Protein AF-0000000066209518 (afdb_homodimer)

pLDDT: mean 87.1, std 16.75, range [39.56, 98.94]

Sequence (140 aa):
MTSETEKRIIALEETIAHQAKTIEELSDQLAEQWKVVEQTRAKLDRLTERFLSLEEQSLDAPAITRPPHYMTSETEKRIIALEETIAHQAKTIEELSDQLAEQWKVVEQTRAKLDRLTERFLSLEEQSLDAPAITRPPHY

Radius of gyration: 31.32 Å; Cα contacts (8 Å, |Δi|>4): 62; chains: 2; bounding box: 23×102×56 Å

Secondary structure (DSSP, 8-state):
--HHHHHHHHHHHHHHHHHHHHHHHHHHHHHHHHHHHHHHHHHHHHHHHHHHHHHHHHHHS---------/--HHHHHHHHHHHHHHHHHHHHHHHHHHHHHHHHHHHHHHHHHHHHHHHHHHHHHHHHHHS---------

Foldseek 3Di:
DDPVVVVVVVVVVVVVVVVVVVVVVVVVVVVVVVVVVVVVVVVVVVVVVVVVVVVVVVVPPPPPPDDPPD/DDPVVVVVVVVVVVVVVVVVVVVVVVVVVVVVVVVVVVVVVVVVVVVVVVVVVVVVVVVPPPPPPDDPPD

Structure (mmCIF, N/CA/C/O backbone):
data_AF-0000000066209518-model_v1
#
loop_
_entity.id
_entity.type
_entity.pdbx_description
1 polymer 'Protein SlyX homolog'
#
loop_
_atom_site.group_PDB
_atom_site.id
_atom_site.type_symbol
_atom_site.label_atom_id
_atom_site.label_alt_id
_atom_site.label_comp_id
_atom_site.label_asym_id
_atom_site.label_entity_id
_atom_site.label_seq_id
_atom_site.pdbx_PDB_ins_code
_atom_site.Cartn_x
_atom_site.Cartn_y
_atom_site.Cartn_z
_atom_site.occupancy
_atom_site.B_iso_or_equiv
_atom_site.auth_seq_id
_atom_site.auth_comp_id
_atom_site.auth_asym_id
_atom_site.auth_atom_id
_atom_site.pdbx_PDB_model_num
ATOM 1 N N . MET A 1 1 ? 7.242 -41.344 -18.906 1 65.5 1 MET A N 1
ATOM 2 C CA . MET A 1 1 ? 6.566 -40.062 -19.094 1 65.5 1 MET A CA 1
ATOM 3 C C . MET A 1 1 ? 6.773 -39.5 -20.5 1 65.5 1 MET A C 1
ATOM 5 O O . MET A 1 1 ? 7.891 -39.531 -21.031 1 65.5 1 MET A O 1
ATOM 9 N N . THR A 1 2 ? 5.711 -39.25 -21.281 1 80.12 2 THR A N 1
ATOM 10 C CA . THR A 1 2 ? 5.812 -38.781 -22.656 1 80.12 2 THR A CA 1
ATOM 11 C C . THR A 1 2 ? 6.332 -37.375 -22.703 1 80.12 2 THR A C 1
ATOM 13 O O . THR A 1 2 ? 6.309 -36.656 -21.703 1 80.12 2 THR A O 1
ATOM 16 N N . SER A 1 3 ? 7.027 -37.094 -23.891 1 88.38 3 SER A N 1
ATOM 17 C CA . SER A 1 3 ? 7.617 -35.781 -24.172 1 88.38 3 SER A CA 1
ATOM 18 C C . SER A 1 3 ? 6.602 -34.656 -23.969 1 88.38 3 SER A C 1
ATOM 20 O O . SER A 1 3 ? 6.938 -33.594 -23.453 1 88.38 3 SER A O 1
ATOM 22 N N . GLU A 1 4 ? 5.348 -35 -24.188 1 91.12 4 GLU A N 1
ATOM 23 C CA . GLU A 1 4 ? 4.293 -34 -24.078 1 91.12 4 GLU A CA 1
ATOM 24 C C . GLU A 1 4 ? 3.953 -33.719 -22.625 1 91.12 4 GLU A C 1
ATOM 26 O O . GLU A 1 4 ? 3.719 -32.562 -22.25 1 91.12 4 GLU A O 1
ATOM 31 N N . THR A 1 5 ? 3.879 -34.75 -21.828 1 92.94 5 THR A N 1
ATOM 32 C CA . THR A 1 5 ? 3.576 -34.625 -20.406 1 92.94 5 THR A CA 1
ATOM 33 C C . THR A 1 5 ? 4.688 -33.844 -19.688 1 92.94 5 THR A C 1
ATOM 35 O O . THR A 1 5 ? 4.422 -33 -18.828 1 92.94 5 THR A O 1
ATOM 38 N N . GLU A 1 6 ? 5.82 -34.156 -20.047 1 93.31 6 GLU A N 1
ATOM 39 C CA . GLU A 1 6 ? 6.98 -33.469 -19.5 1 93.31 6 GLU A CA 1
ATOM 40 C C . GLU A 1 6 ? 6.953 -31.969 -19.828 1 93.31 6 GLU A C 1
ATOM 42 O O . GLU A 1 6 ? 7.23 -31.125 -18.969 1 93.31 6 GLU A O 1
ATOM 47 N N . LYS A 1 7 ? 6.648 -31.641 -21.016 1 95.56 7 LYS A N 1
ATOM 48 C CA . LYS A 1 7 ? 6.535 -30.25 -21.453 1 95.56 7 LYS A CA 1
ATOM 49 C C . LYS A 1 7 ? 5.453 -29.516 -20.656 1 95.56 7 LYS A C 1
ATOM 51 O O . LYS A 1 7 ? 5.633 -28.359 -20.281 1 95.56 7 LYS A O 1
ATOM 56 N N . ARG A 1 8 ? 4.363 -30.188 -20.453 1 96.38 8 ARG A N 1
ATOM 57 C CA . ARG A 1 8 ? 3.262 -29.609 -19.688 1 96.38 8 ARG A CA 1
ATOM 58 C C . ARG A 1 8 ? 3.684 -29.328 -18.25 1 96.38 8 ARG A C 1
ATOM 60 O O . ARG A 1 8 ? 3.369 -28.266 -17.703 1 96.38 8 ARG A O 1
ATOM 67 N N . ILE A 1 9 ? 4.367 -30.203 -17.625 1 96.94 9 ILE A N 1
ATOM 68 C CA . ILE A 1 9 ? 4.84 -30.062 -16.25 1 96.94 9 ILE A CA 1
ATOM 69 C C . ILE A 1 9 ? 5.805 -28.891 -16.156 1 96.94 9 ILE A C 1
ATOM 71 O O . ILE A 1 9 ? 5.707 -28.062 -15.242 1 96.94 9 ILE A O 1
ATOM 75 N N . ILE A 1 10 ? 6.648 -28.797 -17.109 1 97.75 10 ILE A N 1
ATOM 76 C CA . ILE A 1 10 ? 7.621 -27.719 -17.141 1 97.75 10 ILE A CA 1
ATOM 77 C C . ILE A 1 10 ? 6.895 -26.375 -17.25 1 97.75 10 ILE A C 1
ATOM 79 O O . ILE A 1 10 ? 7.246 -25.422 -16.547 1 97.75 10 ILE A O 1
ATOM 83 N N . ALA A 1 11 ? 5.898 -26.344 -18.031 1 98.31 11 ALA A N 1
ATOM 84 C CA . ALA A 1 11 ? 5.121 -25.125 -18.219 1 98.31 11 ALA A CA 1
ATOM 85 C C . ALA A 1 11 ? 4.418 -24.719 -16.922 1 98.31 11 ALA A C 1
ATOM 87 O O . ALA A 1 11 ? 4.375 -23.531 -16.578 1 98.31 11 ALA A O 1
ATOM 88 N N . LEU A 1 12 ? 3.859 -25.641 -16.219 1 98.69 12 LEU A N 1
ATOM 89 C CA . LEU A 1 12 ? 3.201 -25.406 -14.945 1 98.69 12 LEU A CA 1
ATOM 90 C C . LEU A 1 12 ? 4.199 -24.891 -13.906 1 98.69 12 LEU A C 1
ATOM 92 O O . LEU A 1 12 ? 3.908 -23.953 -13.156 1 98.69 12 LEU A O 1
ATOM 96 N N . GLU A 1 13 ? 5.348 -25.438 -13.891 1 98.75 13 GLU A N 1
ATOM 97 C CA . GLU A 1 13 ? 6.398 -25.047 -12.961 1 98.75 13 GLU A CA 1
ATOM 98 C C . GLU A 1 13 ? 6.887 -23.625 -13.258 1 98.75 13 GLU A C 1
ATOM 100 O O . GLU A 1 13 ? 7.152 -22.859 -12.336 1 98.75 13 GLU A O 1
ATOM 105 N N . GLU A 1 14 ? 7.031 -23.312 -14.461 1 98.81 14 GLU A N 1
ATOM 106 C CA . GLU A 1 14 ? 7.414 -21.953 -14.852 1 98.81 14 GLU A CA 1
ATOM 107 C C . GLU A 1 14 ? 6.371 -20.938 -14.398 1 98.81 14 GLU A C 1
ATOM 109 O O . GLU A 1 14 ? 6.719 -19.859 -13.906 1 98.81 14 GLU A O 1
ATOM 114 N N . THR A 1 15 ? 5.125 -21.234 -14.594 1 98.88 15 THR A N 1
ATOM 115 C CA . THR A 1 15 ? 4.035 -20.375 -14.156 1 98.88 15 THR A CA 1
ATOM 116 C C . THR A 1 15 ? 4.098 -20.156 -12.648 1 98.88 15 THR A C 1
ATOM 118 O O . THR A 1 15 ? 3.961 -19.031 -12.172 1 98.88 15 THR A O 1
ATOM 121 N N . ILE A 1 16 ? 4.332 -21.172 -11.898 1 98.88 16 ILE A N 1
ATOM 122 C CA . ILE A 1 16 ? 4.434 -21.094 -10.445 1 98.88 16 ILE A CA 1
ATOM 123 C C . ILE A 1 16 ? 5.59 -20.172 -10.055 1 98.88 16 ILE A C 1
ATOM 125 O O . ILE A 1 16 ? 5.445 -19.328 -9.164 1 98.88 16 ILE A O 1
ATOM 129 N N . ALA A 1 17 ? 6.66 -20.297 -10.781 1 98.88 17 ALA A N 1
ATOM 130 C CA . ALA A 1 17 ? 7.828 -19.469 -10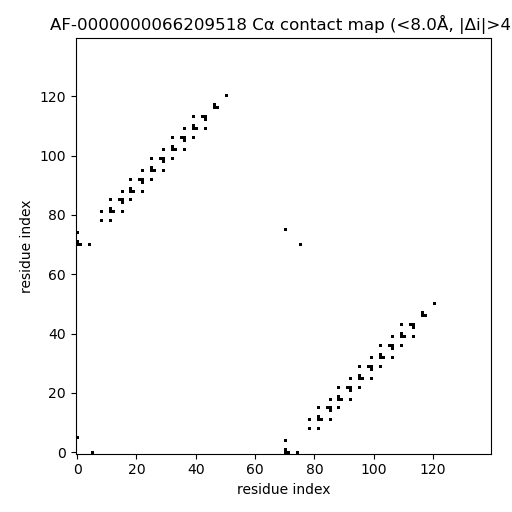.5 1 98.88 17 ALA A CA 1
ATOM 131 C C . ALA A 1 17 ? 7.531 -18 -10.773 1 98.88 17 ALA A C 1
ATOM 133 O O . ALA A 1 17 ? 7.914 -17.125 -9.992 1 98.88 17 ALA A O 1
ATOM 134 N N . HIS A 1 18 ? 6.887 -17.734 -11.844 1 98.88 18 HIS A N 1
ATOM 135 C CA . HIS A 1 18 ? 6.523 -16.359 -12.203 1 98.88 18 HIS A CA 1
ATOM 136 C C . HIS A 1 18 ? 5.57 -15.758 -11.18 1 98.88 18 HIS A C 1
ATOM 138 O O . HIS A 1 18 ? 5.762 -14.625 -10.742 1 98.88 18 HIS A O 1
ATOM 144 N N . GLN A 1 19 ? 4.625 -16.5 -10.75 1 98.88 19 GLN A N 1
ATOM 145 C CA . GLN A 1 19 ? 3.652 -16.031 -9.766 1 98.88 19 GLN A CA 1
ATOM 146 C C . GLN A 1 19 ? 4.309 -15.812 -8.406 1 98.88 19 GLN A C 1
ATOM 148 O O . GLN A 1 19 ? 3.99 -14.844 -7.711 1 98.88 19 GLN A O 1
ATOM 153 N N . ALA A 1 20 ? 5.195 -16.672 -8.094 1 98.81 20 ALA A N 1
ATOM 154 C CA . ALA A 1 20 ? 5.93 -16.5 -6.844 1 98.81 20 ALA A CA 1
ATOM 155 C C . ALA A 1 20 ? 6.715 -15.195 -6.84 1 98.81 20 ALA A C 1
ATOM 157 O O . ALA A 1 20 ? 6.715 -14.469 -5.844 1 98.81 20 ALA A O 1
ATOM 158 N N . LYS A 1 21 ? 7.309 -14.922 -7.93 1 98.88 21 LYS A N 1
ATOM 159 C CA . LYS A 1 21 ? 8.047 -13.672 -8.078 1 98.88 21 LYS A CA 1
ATOM 160 C C . LYS A 1 21 ? 7.105 -12.469 -7.98 1 98.88 21 LYS A C 1
ATOM 162 O O . LYS A 1 21 ? 7.43 -11.477 -7.328 1 98.88 21 LYS A O 1
ATOM 167 N N . THR A 1 22 ? 6.039 -12.508 -8.57 1 98.94 22 THR A N 1
ATOM 168 C CA . THR A 1 22 ? 5.035 -11.453 -8.539 1 98.94 22 THR A CA 1
ATOM 169 C C . THR A 1 22 ? 4.547 -11.203 -7.117 1 98.94 22 THR A C 1
ATOM 171 O O . THR A 1 22 ? 4.426 -10.055 -6.688 1 98.94 22 THR A O 1
ATOM 174 N N . ILE A 1 23 ? 4.254 -12.242 -6.395 1 98.94 23 ILE A N 1
ATOM 175 C CA . ILE A 1 23 ? 3.795 -12.164 -5.012 1 98.94 23 ILE A CA 1
ATOM 176 C C . ILE A 1 23 ? 4.848 -11.453 -4.16 1 98.94 23 ILE A C 1
ATOM 178 O O . ILE A 1 23 ? 4.52 -10.578 -3.354 1 98.94 23 ILE A O 1
ATOM 182 N N . GLU A 1 24 ? 6.066 -11.836 -4.457 1 98.81 24 GLU A N 1
ATOM 183 C CA . GLU A 1 24 ? 7.16 -11.188 -3.736 1 98.81 24 GLU A CA 1
ATOM 184 C C . GLU A 1 24 ? 7.215 -9.695 -4.035 1 98.81 24 GLU A C 1
ATOM 186 O O . GLU A 1 24 ? 7.328 -8.875 -3.121 1 98.81 24 GLU A O 1
ATOM 191 N N . GLU A 1 25 ? 7.062 -9.312 -5.211 1 98.81 25 GLU A N 1
ATOM 192 C CA . GLU A 1 25 ? 7.102 -7.918 -5.633 1 98.81 25 GLU A CA 1
ATOM 193 C C . GLU A 1 25 ? 5.938 -7.129 -5.039 1 98.81 25 GLU A C 1
ATOM 195 O O . GLU A 1 25 ? 6.125 -6.02 -4.535 1 98.81 25 GLU A O 1
ATOM 200 N N . LEU A 1 26 ? 4.809 -7.711 -5.082 1 98.75 26 LEU A N 1
ATOM 201 C CA . LEU A 1 26 ? 3.627 -7.066 -4.52 1 98.75 26 LEU A CA 1
ATOM 202 C C . LEU A 1 26 ? 3.762 -6.902 -3.01 1 98.75 26 LEU A C 1
ATOM 204 O O . LEU A 1 26 ? 3.387 -5.867 -2.457 1 98.75 26 LEU A O 1
ATOM 208 N N . SER A 1 27 ? 4.305 -7.887 -2.406 1 98.75 27 SER A N 1
ATOM 209 C CA . SER A 1 27 ? 4.52 -7.844 -0.964 1 98.75 27 SER A CA 1
ATOM 210 C C . SER A 1 27 ? 5.496 -6.734 -0.583 1 98.75 27 SER A C 1
ATOM 212 O O . SER A 1 27 ? 5.266 -6.004 0.382 1 98.75 27 SER A O 1
ATOM 214 N N . ASP A 1 28 ? 6.555 -6.602 -1.325 1 98.62 28 ASP A N 1
ATOM 215 C CA . ASP A 1 28 ? 7.535 -5.547 -1.1 1 98.62 28 ASP A CA 1
ATOM 216 C C . ASP A 1 28 ? 6.91 -4.168 -1.292 1 98.62 28 ASP A C 1
ATOM 218 O O . ASP A 1 28 ? 7.148 -3.254 -0.499 1 98.62 28 ASP A O 1
ATOM 222 N N . GLN A 1 29 ? 6.141 -4.039 -2.273 1 98.69 29 GLN A N 1
ATOM 223 C CA . GLN A 1 29 ? 5.465 -2.775 -2.549 1 98.69 29 GLN A CA 1
ATOM 224 C C . GLN A 1 29 ? 4.484 -2.42 -1.433 1 98.69 29 GLN A C 1
ATOM 226 O O . GLN A 1 29 ? 4.41 -1.263 -1.011 1 98.69 29 GLN A O 1
ATOM 231 N N . LEU A 1 30 ? 3.791 -3.361 -0.979 1 98.56 30 LEU A N 1
ATOM 232 C CA . LEU A 1 30 ? 2.84 -3.154 0.107 1 98.56 30 LEU A CA 1
ATOM 233 C C . LEU A 1 30 ? 3.553 -2.699 1.376 1 98.56 30 LEU A C 1
ATOM 235 O O . LEU A 1 30 ? 3.084 -1.789 2.062 1 98.56 30 LEU A O 1
ATOM 239 N N . ALA A 1 31 ? 4.652 -3.328 1.629 1 98.12 31 ALA A N 1
ATOM 240 C CA . ALA A 1 31 ? 5.449 -2.957 2.797 1 98.12 31 ALA A CA 1
ATOM 241 C C . ALA A 1 31 ? 5.938 -1.516 2.693 1 98.12 31 ALA A C 1
ATOM 243 O O . ALA A 1 31 ? 5.871 -0.76 3.666 1 98.12 31 ALA A O 1
ATOM 244 N N . GLU A 1 32 ? 6.359 -1.141 1.55 1 98.06 32 GLU A N 1
ATOM 245 C CA . GLU A 1 32 ? 6.828 0.221 1.311 1 98.06 32 GLU A CA 1
ATOM 246 C C . GLU A 1 32 ? 5.691 1.229 1.463 1 98.06 32 GLU A C 1
ATOM 248 O O . GLU A 1 32 ? 5.867 2.281 2.08 1 98.06 32 GLU A O 1
ATOM 253 N N . GLN A 1 33 ? 4.586 0.854 0.963 1 97.5 33 GLN A N 1
ATOM 254 C CA . GLN A 1 33 ? 3.424 1.732 1.05 1 97.5 33 GLN A CA 1
ATOM 255 C C . GLN A 1 33 ? 2.967 1.897 2.496 1 97.5 33 GLN A C 1
ATOM 257 O O . GLN A 1 33 ? 2.545 2.984 2.9 1 97.5 33 GLN A O 1
ATOM 262 N N . TRP A 1 34 ? 3.062 0.832 3.258 1 97.19 34 TRP A N 1
ATOM 263 C CA . TRP A 1 34 ? 2.707 0.9 4.672 1 97.19 34 TRP A CA 1
ATOM 264 C C . TRP A 1 34 ? 3.613 1.877 5.414 1 97.19 34 TRP A C 1
ATOM 266 O O . TRP A 1 34 ? 3.143 2.666 6.234 1 97.19 34 TRP A O 1
ATOM 276 N N . LYS A 1 35 ? 4.863 1.907 5.109 1 97.62 35 LYS A N 1
ATOM 277 C CA . LYS A 1 35 ? 5.816 2.838 5.707 1 97.62 35 LYS A CA 1
ATOM 278 C C . LYS A 1 35 ? 5.469 4.281 5.355 1 97.62 35 LYS A C 1
ATOM 280 O O . LYS A 1 35 ? 5.496 5.16 6.223 1 97.62 35 LYS A O 1
ATOM 285 N N . VAL A 1 36 ? 5.129 4.398 4.109 1 97.25 36 VAL A N 1
ATOM 286 C CA . VAL A 1 36 ? 4.773 5.734 3.637 1 97.25 36 VAL A CA 1
ATOM 287 C C . VAL A 1 36 ? 3.516 6.219 4.352 1 97.25 36 VAL A C 1
ATOM 289 O O . VAL A 1 36 ? 3.451 7.363 4.805 1 97.25 36 VAL A O 1
ATOM 292 N N . VAL A 1 37 ? 2.529 5.398 4.441 1 96.69 37 VAL A N 1
ATOM 293 C CA . VAL A 1 37 ? 1.275 5.734 5.109 1 96.69 37 VAL A CA 1
ATOM 294 C C . VAL A 1 37 ? 1.549 6.129 6.559 1 96.69 37 VAL A C 1
ATOM 296 O O . VAL A 1 37 ? 1.053 7.152 7.031 1 96.69 37 VAL A O 1
ATOM 299 N N . GLU A 1 38 ? 2.365 5.402 7.203 1 97.19 38 GLU A N 1
ATOM 300 C CA . GLU A 1 38 ? 2.686 5.664 8.602 1 97.19 38 GLU A CA 1
ATOM 301 C C . GLU A 1 38 ? 3.402 7.004 8.766 1 97.19 38 GLU A C 1
ATOM 303 O O . GLU A 1 38 ? 3.094 7.773 9.68 1 97.19 38 GLU A O 1
ATOM 308 N N . GLN A 1 39 ? 4.312 7.281 7.898 1 97.81 39 GLN A N 1
ATOM 309 C CA . GLN A 1 39 ? 5.055 8.539 7.938 1 97.81 39 GLN A CA 1
ATOM 310 C C . GLN A 1 39 ? 4.141 9.727 7.676 1 97.81 39 GLN A C 1
ATOM 312 O O . GLN A 1 39 ? 4.242 10.758 8.352 1 97.81 39 GLN A O 1
ATOM 317 N N . THR A 1 40 ? 3.285 9.547 6.773 1 97.12 40 THR A N 1
ATOM 318 C CA . THR A 1 40 ? 2.373 10.625 6.414 1 97.12 40 THR A CA 1
ATOM 319 C C . THR A 1 40 ? 1.374 10.891 7.535 1 97.12 40 THR A C 1
ATOM 321 O O . THR A 1 40 ? 1.079 12.039 7.852 1 97.12 40 THR A O 1
ATOM 324 N N . ARG A 1 41 ? 0.921 9.836 8.102 1 97 41 ARG A N 1
ATOM 325 C CA . ARG A 1 41 ? -0.004 9.953 9.219 1 97 41 ARG A CA 1
ATOM 326 C C . ARG A 1 41 ? 0.664 10.641 10.414 1 97 41 ARG A C 1
ATOM 328 O O . ARG A 1 41 ? 0.05 11.469 11.078 1 97 41 ARG A O 1
ATOM 335 N N . ALA A 1 42 ? 1.905 10.359 10.664 1 97.81 42 ALA A N 1
ATOM 336 C CA . ALA A 1 42 ? 2.654 10.984 11.75 1 97.81 42 ALA A CA 1
ATOM 337 C C . ALA A 1 42 ? 2.836 12.484 11.508 1 97.81 42 ALA A C 1
ATOM 339 O O . ALA A 1 42 ? 2.684 13.289 12.43 1 97.81 42 ALA A O 1
ATOM 340 N N . LYS A 1 43 ? 3.172 12.82 10.32 1 97.56 43 LYS A N 1
ATOM 341 C CA . LYS A 1 43 ? 3.314 14.219 9.945 1 97.56 43 LYS A CA 1
ATOM 342 C C . LYS A 1 43 ? 1.992 14.969 10.094 1 97.56 43 LYS A C 1
ATOM 344 O O . LYS A 1 43 ? 1.962 16.094 10.586 1 97.56 43 LYS A O 1
ATOM 349 N N . LEU A 1 44 ? 0.912 14.367 9.727 1 97.31 44 LEU A N 1
ATOM 350 C CA . LEU A 1 44 ? -0.418 14.953 9.852 1 97.31 44 LEU A CA 1
ATOM 351 C C . LEU A 1 44 ? -0.783 15.172 11.312 1 97.31 44 LEU A C 1
ATOM 353 O O . LEU A 1 44 ? -1.289 16.234 11.68 1 97.31 44 LEU A O 1
ATOM 357 N N . ASP A 1 45 ? -0.498 14.172 12.094 1 96.75 45 ASP A N 1
ATOM 358 C CA . ASP A 1 45 ? -0.782 14.258 13.523 1 96.75 45 ASP A CA 1
ATOM 359 C C . ASP A 1 45 ? 0.007 15.398 14.164 1 96.75 45 ASP A C 1
ATOM 361 O O . ASP A 1 45 ? -0.543 16.172 14.945 1 96.75 45 ASP A O 1
ATOM 365 N N . ARG A 1 46 ? 1.24 15.461 13.844 1 96.5 46 ARG A N 1
ATOM 366 C CA . ARG A 1 46 ? 2.094 16.516 14.383 1 96.5 46 ARG A CA 1
ATOM 367 C C . ARG A 1 46 ? 1.597 17.891 13.961 1 96.5 46 ARG A C 1
ATOM 369 O O . ARG A 1 46 ? 1.535 18.812 14.781 1 96.5 46 ARG A O 1
ATOM 376 N N . LEU A 1 47 ? 1.18 18.047 12.789 1 94.88 47 LEU A N 1
ATOM 377 C CA . LEU A 1 47 ? 0.69 19.328 12.289 1 94.88 47 LEU A CA 1
ATOM 378 C C . LEU A 1 47 ? -0.648 19.688 12.922 1 94.88 47 LEU A C 1
ATOM 380 O O . LEU A 1 47 ? -0.894 20.844 13.25 1 94.88 47 LEU A O 1
ATOM 384 N N . THR A 1 48 ? -1.462 18.719 13.086 1 94.44 48 THR A N 1
ATOM 385 C CA . THR A 1 48 ? -2.76 18.906 13.719 1 94.44 48 THR A CA 1
ATOM 386 C C . THR A 1 48 ? -2.59 19.391 15.156 1 94.44 48 THR A C 1
ATOM 388 O O . THR A 1 48 ? -3.254 20.344 15.586 1 94.44 48 THR A O 1
ATOM 391 N N . GLU A 1 49 ? -1.665 18.828 15.805 1 93.88 49 GLU A N 1
ATOM 392 C CA . GLU A 1 49 ? -1.377 19.203 17.188 1 93.88 49 GLU A CA 1
ATOM 393 C C . GLU A 1 49 ? -0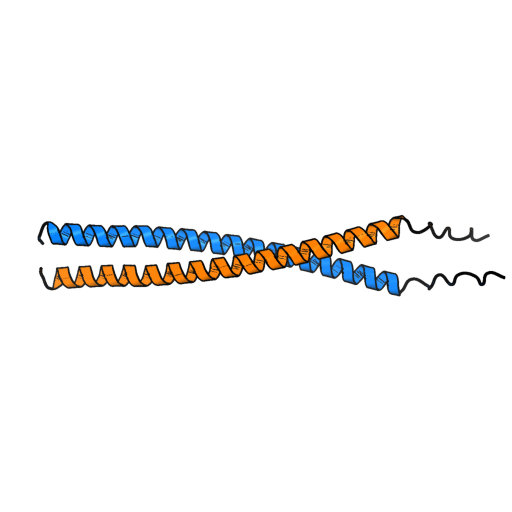.858 20.641 17.266 1 93.88 49 GLU A C 1
ATOM 395 O O . GLU A 1 49 ? -1.261 21.406 18.141 1 93.88 49 GLU A O 1
ATOM 400 N N . ARG A 1 50 ? -0.028 20.938 16.344 1 89.06 50 ARG A N 1
ATOM 401 C CA . ARG A 1 50 ? 0.51 22.297 16.297 1 89.06 50 ARG A CA 1
ATOM 402 C C . ARG A 1 50 ? -0.591 23.312 16 1 89.06 50 ARG A C 1
ATOM 404 O O . ARG A 1 50 ? -0.621 24.391 16.594 1 89.06 50 ARG A O 1
ATOM 411 N N . PHE A 1 51 ? -1.528 22.984 15.164 1 87.38 51 PHE A N 1
ATOM 412 C CA . PHE A 1 51 ? -2.643 23.859 14.805 1 87.38 51 PHE A CA 1
ATOM 413 C C . PHE A 1 51 ? -3.578 24.062 15.992 1 87.38 51 PHE A C 1
ATOM 415 O O . PHE A 1 51 ? -4.004 25.188 16.281 1 87.38 51 PHE A O 1
ATOM 422 N N . LEU A 1 52 ? -3.764 22.969 16.656 1 85 52 LEU A N 1
ATOM 423 C CA . LEU A 1 52 ? -4.637 23.031 17.828 1 85 52 LEU A CA 1
ATOM 424 C C . LEU A 1 52 ? -4.016 23.875 18.922 1 85 52 LEU A C 1
ATOM 426 O O . LEU A 1 52 ? -4.715 24.656 19.578 1 85 52 LEU A O 1
ATOM 430 N N . SER A 1 53 ? -2.732 23.875 19.047 1 85.5 53 SER A N 1
ATOM 431 C CA . SER A 1 53 ? -2.008 24.672 20.031 1 85.5 53 SER A CA 1
ATOM 432 C C . SER A 1 53 ? -2.047 26.156 19.688 1 85.5 53 SER A C 1
ATOM 434 O O . SER A 1 53 ? -2.244 27.016 20.547 1 85.5 53 SER A O 1
ATOM 436 N N . LEU A 1 54 ? -2.027 26.547 18.51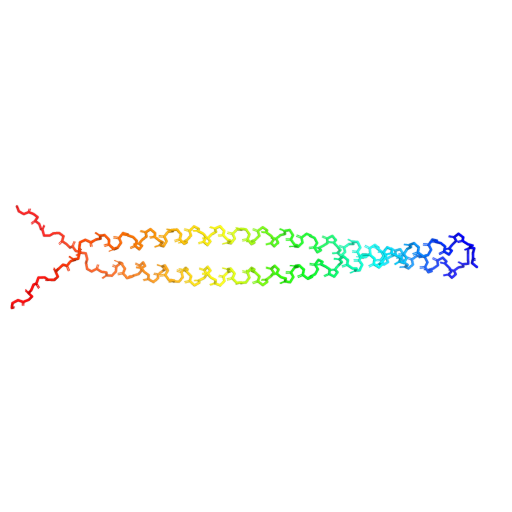6 1 79.81 54 LEU A N 1
ATOM 437 C CA . LEU A 1 54 ? -2.086 27.922 18.047 1 79.81 54 LEU A CA 1
ATOM 438 C C . LEU A 1 54 ? -3.49 28.5 18.203 1 79.81 54 LEU A C 1
ATOM 440 O O . LEU A 1 54 ? -3.652 29.656 18.594 1 79.81 54 LEU A O 1
ATOM 444 N N . GLU A 1 55 ? -4.367 27.703 17.922 1 76.62 55 GLU A N 1
ATOM 445 C CA . GLU A 1 55 ? -5.758 28.125 18.078 1 76.62 55 GLU A CA 1
ATOM 446 C C . GLU A 1 55 ? -6.094 28.391 19.547 1 76.62 55 GLU A C 1
ATOM 448 O O . GLU A 1 55 ? -6.789 29.359 19.859 1 76.62 55 GLU A O 1
ATOM 453 N N . GLU A 1 56 ? -5.582 27.594 20.359 1 80 56 GLU A N 1
ATOM 454 C CA . GLU A 1 56 ? -5.801 27.75 21.797 1 80 56 GLU A CA 1
ATOM 455 C C . GLU A 1 56 ? -5.125 29.016 22.312 1 80 56 GLU A C 1
ATOM 457 O O . GLU A 1 56 ? -5.691 29.734 23.141 1 80 56 GLU A O 1
ATOM 462 N N . GLN A 1 57 ? -4.02 29.422 21.812 1 73.62 57 GLN A N 1
ATOM 463 C CA . GLN A 1 57 ? -3.289 30.625 22.203 1 73.62 57 GLN A CA 1
ATOM 464 C C . GLN A 1 57 ? -3.973 31.891 21.672 1 73.62 57 GLN A C 1
ATOM 466 O O . GLN A 1 57 ? -3.988 32.906 22.344 1 73.62 57 GLN A O 1
ATOM 471 N N . SER A 1 58 ? -4.551 31.812 20.641 1 71.5 58 SER A N 1
ATOM 472 C CA . SER A 1 58 ? -5.262 32.938 20.062 1 71.5 58 SER A CA 1
ATOM 473 C C . SER A 1 58 ? -6.559 33.219 20.812 1 71.5 58 SER A C 1
ATOM 475 O O . SER A 1 58 ? -6.957 34.375 20.953 1 71.5 58 SER A O 1
ATOM 477 N N . LEU A 1 59 ? -7.117 32.25 21.266 1 68.12 59 LEU A N 1
ATOM 478 C CA . LEU A 1 59 ? -8.352 32.375 22.031 1 68.12 59 LEU A CA 1
ATOM 479 C C . LEU A 1 59 ? -8.062 32.969 23.406 1 68.12 59 LEU A C 1
ATOM 481 O O . LEU A 1 59 ? -8.898 33.688 23.969 1 68.12 59 LEU A O 1
ATOM 485 N N . ASP A 1 60 ? -6.969 32.844 23.953 1 62.56 60 ASP A N 1
ATOM 486 C CA . ASP A 1 60 ? -6.586 33.344 25.281 1 62.56 60 ASP A CA 1
ATOM 487 C C . ASP A 1 60 ? -5.992 34.75 25.188 1 62.56 60 ASP A C 1
ATOM 489 O O . ASP A 1 60 ? -5.789 35.406 26.203 1 62.56 60 ASP A O 1
ATOM 493 N N . ALA A 1 61 ? -5.629 35.25 24.141 1 62.06 61 ALA A N 1
ATOM 494 C CA . ALA A 1 61 ? -5.098 36.594 24 1 62.06 61 ALA A CA 1
ATOM 495 C C . ALA A 1 61 ? -6.156 37.656 24.344 1 62.06 61 ALA A C 1
ATOM 497 O O . ALA A 1 61 ? -7.316 37.5 23.938 1 62.06 61 ALA A O 1
ATOM 498 N N . PRO A 1 62 ? -5.93 38.562 25.375 1 56.44 62 PRO A N 1
ATOM 499 C CA . PRO A 1 62 ? -6.895 39.594 25.781 1 56.44 62 PRO A CA 1
ATOM 500 C C . PRO A 1 62 ? -7.492 40.344 24.594 1 56.44 62 PRO A C 1
ATOM 502 O O . PRO A 1 62 ? -6.816 40.531 23.578 1 56.44 62 PRO A O 1
ATOM 505 N N . ALA A 1 63 ? -8.852 40.156 24.375 1 53.12 63 ALA A N 1
ATOM 506 C CA . ALA A 1 63 ? -9.578 40.938 23.375 1 53.12 63 ALA A CA 1
ATOM 507 C C . ALA A 1 63 ? -8.969 42.312 23.219 1 53.12 63 ALA A C 1
ATOM 509 O O . ALA A 1 63 ? -8.75 43 24.203 1 53.12 63 ALA A O 1
ATOM 510 N N . ILE A 1 64 ? -8.023 42.531 22.391 1 50.31 64 ILE A N 1
ATOM 511 C CA . ILE A 1 64 ? -7.652 43.906 22.203 1 50.31 64 ILE A CA 1
ATOM 512 C C . ILE A 1 64 ? -8.914 44.781 22.125 1 50.31 64 ILE A C 1
ATOM 514 O O . ILE A 1 64 ? -9.695 44.656 21.188 1 50.31 64 ILE A O 1
ATOM 518 N N . THR A 1 65 ? -9.57 45.094 23.172 1 49.69 65 THR A N 1
ATOM 519 C CA . THR A 1 65 ? -10.68 46.031 23.234 1 49.69 65 THR A CA 1
ATOM 520 C C . THR A 1 65 ? -10.305 47.344 22.578 1 49.69 65 THR A C 1
ATOM 522 O O . THR A 1 65 ? -9.227 47.906 22.828 1 49.69 65 THR A O 1
ATOM 525 N N . ARG A 1 66 ? -10.617 47.469 21.266 1 52.03 66 ARG A N 1
ATOM 526 C CA . ARG A 1 66 ? -10.461 48.781 20.641 1 52.03 66 ARG A CA 1
ATOM 527 C C . ARG A 1 66 ? -10.953 49.875 21.562 1 52.03 66 ARG A C 1
ATOM 529 O O . ARG A 1 66 ? -12.023 49.781 22.156 1 52.03 66 ARG A O 1
ATOM 536 N N . PRO A 1 67 ? -10.039 50.75 21.922 1 54.78 67 PRO A N 1
ATOM 537 C CA . PRO A 1 67 ? -10.539 51.875 22.75 1 54.78 67 PRO A CA 1
ATOM 538 C C . PRO A 1 67 ? -11.75 52.562 22.125 1 54.78 67 PRO A C 1
ATOM 540 O O . PRO A 1 67 ? -11.914 52.562 20.906 1 54.78 67 PRO A O 1
ATOM 543 N N . PRO A 1 68 ? -12.812 52.719 22.844 1 47.66 68 PRO A N 1
ATOM 544 C CA . PRO A 1 68 ? -13.969 53.438 22.312 1 47.66 68 PRO A CA 1
ATOM 545 C C . PRO A 1 68 ? -13.586 54.719 21.578 1 47.66 68 PRO A C 1
ATOM 547 O O . PRO A 1 68 ? -12.672 55.406 22 1 47.66 68 PRO A O 1
ATOM 550 N N . HIS A 1 69 ? -13.508 54.531 20.266 1 55.94 69 HIS A N 1
ATOM 551 C CA . HIS A 1 69 ? -13.32 55.812 19.609 1 55.94 69 HIS A CA 1
ATOM 552 C C . HIS A 1 69 ? -14.266 56.875 20.172 1 55.94 69 HIS A C 1
ATOM 554 O O . HIS A 1 69 ? -15.492 56.719 20.078 1 55.94 69 HIS A O 1
ATOM 560 N N . TYR A 1 70 ? -14.047 57.812 21 1 39.56 70 TYR A N 1
ATOM 561 C CA . TYR A 1 70 ? -14.82 59.031 21.219 1 39.56 70 TYR A CA 1
ATOM 562 C C . TYR A 1 70 ? -14.773 59.938 19.984 1 39.56 70 TYR A C 1
ATOM 564 O O . TYR A 1 70 ? -13.789 59.938 19.25 1 39.56 70 TYR A O 1
ATOM 572 N N . MET B 1 1 ? -0.613 -41.594 -19.5 1 66.81 1 MET B N 1
ATOM 573 C CA . MET B 1 1 ? -0.114 -40.844 -18.344 1 66.81 1 MET B CA 1
ATOM 574 C C . MET B 1 1 ? -0.324 -41.656 -17.062 1 66.81 1 MET B C 1
ATOM 576 O O . MET B 1 1 ? -1.398 -42.219 -16.844 1 66.81 1 MET B O 1
ATOM 580 N N . THR B 1 2 ? 0.737 -41.875 -16.266 1 82.38 2 THR B N 1
ATOM 581 C CA . THR B 1 2 ? 0.644 -42.656 -15.039 1 82.38 2 THR B CA 1
ATOM 582 C C . THR B 1 2 ? -0.067 -41.875 -13.945 1 82.38 2 THR B C 1
ATOM 584 O O . THR B 1 2 ? -0.211 -40.656 -14.062 1 82.38 2 THR B O 1
ATOM 587 N N . SER B 1 3 ? -0.695 -42.719 -13.016 1 88.69 3 SER B N 1
ATOM 588 C CA . SER B 1 3 ? -1.434 -42.156 -11.883 1 88.69 3 SER B CA 1
ATOM 589 C C . SER B 1 3 ? -0.583 -41.156 -11.109 1 88.69 3 SER B C 1
ATOM 591 O O . SER B 1 3 ? -1.086 -40.125 -10.664 1 88.69 3 SER B O 1
ATOM 593 N N . GLU B 1 4 ? 0.71 -41.375 -11.117 1 91.31 4 GLU B N 1
ATOM 594 C CA . GLU B 1 4 ? 1.624 -40.531 -10.375 1 91.31 4 GLU B CA 1
ATOM 595 C C . GLU B 1 4 ? 1.833 -39.188 -11.086 1 91.31 4 GLU B C 1
ATOM 597 O O . GLU B 1 4 ? 1.895 -38.125 -10.445 1 91.31 4 GLU B O 1
ATOM 602 N N . THR B 1 5 ? 1.991 -39.25 -12.383 1 92.94 5 THR B N 1
ATOM 603 C CA . THR B 1 5 ? 2.186 -38.031 -13.188 1 92.94 5 THR B CA 1
ATOM 604 C C . THR B 1 5 ? 0.944 -37.156 -13.148 1 92.94 5 THR B C 1
ATOM 606 O O . THR B 1 5 ? 1.052 -35.938 -13.055 1 92.94 5 THR B O 1
ATOM 609 N N . GLU B 1 6 ? -0.123 -37.75 -13.188 1 93.44 6 GLU B N 1
ATOM 610 C CA . GLU B 1 6 ? -1.394 -37.062 -13.094 1 93.44 6 GLU B CA 1
ATOM 611 C C . GLU B 1 6 ? -1.532 -36.344 -11.75 1 93.44 6 GLU B C 1
ATOM 613 O O . GLU B 1 6 ? -1.967 -35.188 -11.688 1 93.44 6 GLU B O 1
ATOM 618 N N . LYS B 1 7 ? -1.201 -37 -10.727 1 95.69 7 LYS B N 1
ATOM 619 C CA . LYS B 1 7 ? -1.239 -36.438 -9.391 1 95.69 7 LYS B CA 1
ATOM 620 C C . LYS B 1 7 ? -0.31 -35.219 -9.281 1 95.69 7 LYS B C 1
ATOM 622 O O . LYS B 1 7 ? -0.658 -34.219 -8.664 1 95.69 7 LYS B O 1
ATOM 627 N N . ARG B 1 8 ? 0.848 -35.344 -9.852 1 96.44 8 ARG B N 1
ATOM 628 C CA . ARG B 1 8 ? 1.821 -34.25 -9.852 1 96.44 8 ARG B CA 1
ATOM 629 C C . ARG B 1 8 ? 1.28 -33.031 -10.602 1 96.44 8 ARG B C 1
ATOM 631 O O . ARG B 1 8 ? 1.425 -31.906 -10.133 1 96.44 8 ARG B O 1
ATOM 638 N N . ILE B 1 9 ? 0.677 -33.188 -11.719 1 96.94 9 ILE B N 1
ATOM 639 C CA . ILE B 1 9 ? 0.108 -32.125 -12.531 1 96.94 9 ILE B CA 1
ATOM 640 C C . ILE B 1 9 ? -1.004 -31.438 -11.75 1 96.94 9 ILE B C 1
ATOM 642 O O . ILE B 1 9 ? -1.066 -30.203 -11.719 1 96.94 9 ILE B O 1
ATOM 646 N N . ILE B 1 10 ? -1.795 -32.219 -11.117 1 97.81 10 ILE B N 1
ATOM 647 C CA . ILE B 1 10 ? -2.893 -31.672 -10.328 1 97.81 10 ILE B CA 1
ATOM 648 C C . ILE B 1 10 ? -2.338 -30.797 -9.211 1 97.81 10 ILE B C 1
ATOM 650 O O . ILE B 1 10 ? -2.846 -29.703 -8.953 1 97.81 10 ILE B O 1
ATOM 654 N N . ALA B 1 11 ? -1.312 -31.234 -8.609 1 98.38 11 ALA B N 1
ATOM 655 C CA . ALA B 1 11 ? -0.686 -30.5 -7.52 1 98.38 11 ALA B CA 1
ATOM 656 C C . ALA B 1 11 ? -0.12 -29.172 -8.016 1 98.38 11 ALA B C 1
ATOM 658 O O . ALA B 1 11 ? -0.25 -28.141 -7.344 1 98.38 11 ALA B O 1
ATOM 659 N N . LEU B 1 12 ? 0.521 -29.172 -9.141 1 98.69 12 LEU B N 1
ATOM 660 C CA . LEU B 1 12 ? 1.064 -27.953 -9.742 1 98.69 12 LEU B CA 1
ATOM 661 C C . LEU B 1 12 ? -0.051 -26.984 -10.094 1 98.69 12 LEU B C 1
ATOM 663 O O . LEU B 1 12 ? 0.074 -25.781 -9.852 1 98.69 12 LEU B O 1
ATOM 667 N N . GLU B 1 13 ? -1.124 -27.469 -10.594 1 98.75 13 GLU B N 1
ATOM 668 C CA . GLU B 1 13 ? -2.271 -26.641 -10.953 1 98.75 13 GLU B CA 1
ATOM 669 C C . GLU B 1 13 ? -2.918 -26.016 -9.719 1 98.75 13 GLU B C 1
ATOM 671 O O . GLU B 1 13 ? -3.334 -24.859 -9.75 1 98.75 13 GLU B O 1
ATOM 676 N N . GLU B 1 14 ? -3.023 -26.75 -8.703 1 98.81 14 GLU B N 1
ATOM 677 C CA . GLU B 1 14 ? -3.547 -26.234 -7.445 1 98.81 14 GLU B CA 1
ATOM 678 C C . GLU B 1 14 ? -2.67 -25.109 -6.91 1 98.81 14 GLU B C 1
ATOM 680 O O . GLU B 1 14 ? -3.178 -24.094 -6.434 1 98.81 14 GLU B O 1
ATOM 685 N N . THR B 1 15 ? -1.396 -25.281 -6.949 1 98.88 15 THR B N 1
ATOM 686 C CA . THR B 1 15 ? -0.45 -24.266 -6.52 1 98.88 15 THR B CA 1
ATOM 687 C C . THR B 1 15 ? -0.628 -22.984 -7.336 1 98.88 15 THR B C 1
ATOM 689 O O . THR B 1 15 ? -0.659 -21.891 -6.777 1 98.88 15 THR B O 1
ATOM 692 N N . ILE B 1 16 ? -0.763 -23.078 -8.602 1 98.88 16 ILE B N 1
ATOM 693 C CA . ILE B 1 16 ? -0.961 -21.938 -9.492 1 98.88 16 ILE B CA 1
ATOM 694 C C . ILE B 1 16 ? -2.242 -21.203 -9.117 1 98.88 16 ILE B C 1
ATOM 696 O O . ILE B 1 16 ? -2.258 -19.969 -9.047 1 98.88 16 ILE B O 1
ATOM 700 N N . ALA B 1 17 ? -3.25 -21.969 -8.805 1 98.88 17 ALA B N 1
ATOM 701 C CA . ALA B 1 17 ? -4.527 -21.375 -8.422 1 98.88 17 ALA B CA 1
ATOM 702 C C . ALA B 1 17 ? -4.398 -20.609 -7.109 1 98.88 17 ALA B C 1
ATOM 704 O O . ALA B 1 17 ? -4.934 -19.5 -6.977 1 98.88 17 ALA B O 1
ATOM 705 N N . HIS B 1 18 ? -3.738 -21.172 -6.172 1 98.88 18 HIS B N 1
ATOM 706 C CA . HIS B 1 18 ? -3.529 -20.516 -4.883 1 98.88 18 HIS B CA 1
ATOM 707 C C . HIS B 1 18 ? -2.719 -19.234 -5.035 1 98.88 18 HIS B C 1
ATOM 709 O O . HIS B 1 18 ? -3.076 -18.203 -4.465 1 98.88 18 HIS B O 1
ATOM 715 N N . GLN B 1 19 ? -1.713 -19.266 -5.812 1 98.88 19 GLN B N 1
ATOM 716 C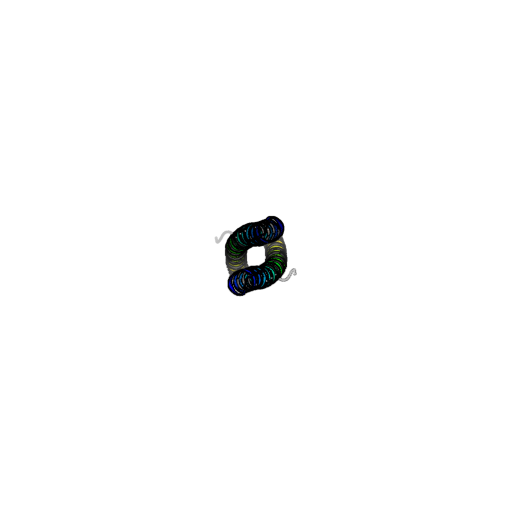 CA . GLN B 1 19 ? -0.865 -18.109 -6.039 1 98.88 19 GLN B CA 1
ATOM 717 C C . GLN B 1 19 ? -1.617 -17.016 -6.793 1 98.88 19 GLN B C 1
ATOM 719 O O . GLN B 1 19 ? -1.463 -15.828 -6.496 1 98.88 19 GLN B O 1
ATOM 724 N N . ALA B 1 20 ? -2.416 -17.438 -7.699 1 98.81 20 ALA B N 1
ATOM 725 C CA . ALA B 1 20 ? -3.234 -16.469 -8.43 1 98.81 20 ALA B CA 1
ATOM 726 C C . ALA B 1 20 ? -4.18 -15.727 -7.488 1 98.81 20 ALA B C 1
ATOM 728 O O . ALA B 1 20 ? -4.328 -14.5 -7.586 1 98.81 20 ALA B O 1
ATOM 729 N N . LYS B 1 21 ? -4.742 -16.469 -6.613 1 98.88 21 LYS B N 1
ATOM 730 C CA . LYS B 1 21 ? -5.617 -15.867 -5.609 1 98.88 21 LYS B CA 1
ATOM 731 C C . LYS B 1 21 ? -4.844 -14.906 -4.707 1 98.88 21 LYS B C 1
ATOM 733 O O . LYS B 1 21 ? -5.324 -13.812 -4.398 1 98.88 21 LYS B O 1
ATOM 738 N N . THR B 1 22 ? -3.74 -15.25 -4.285 1 98.94 22 THR B N 1
ATOM 739 C CA . THR B 1 22 ? -2.881 -14.422 -3.443 1 98.94 22 THR B CA 1
ATOM 740 C C . THR B 1 22 ? -2.51 -13.125 -4.152 1 98.94 22 THR B C 1
ATOM 742 O O . THR B 1 22 ? -2.555 -12.047 -3.553 1 98.94 22 THR B O 1
ATOM 745 N N . ILE B 1 23 ? -2.133 -13.203 -5.402 1 98.94 23 ILE B N 1
ATOM 746 C CA . ILE B 1 23 ? -1.771 -12.039 -6.211 1 98.94 23 ILE B CA 1
ATOM 747 C C . ILE B 1 23 ? -2.951 -11.078 -6.289 1 98.94 23 ILE B C 1
ATOM 749 O O . ILE B 1 23 ? -2.783 -9.867 -6.129 1 98.94 23 ILE B O 1
ATOM 753 N N . GLU B 1 24 ? -4.09 -11.688 -6.457 1 98.81 24 GLU B N 1
ATOM 754 C CA . GLU B 1 24 ? -5.297 -10.867 -6.496 1 98.81 24 GLU B CA 1
ATOM 755 C C . GLU B 1 24 ? -5.516 -10.141 -5.172 1 98.81 24 GLU B C 1
ATOM 757 O O . GLU B 1 24 ? -5.785 -8.938 -5.152 1 98.81 24 GLU B O 1
ATOM 762 N N . GLU B 1 25 ? -5.355 -10.773 -4.113 1 98.81 25 GLU B N 1
ATOM 763 C CA . GLU B 1 25 ? -5.543 -10.203 -2.783 1 98.81 25 GLU B CA 1
ATOM 764 C C . GLU B 1 25 ? -4.527 -9.102 -2.506 1 98.81 25 GLU B C 1
ATOM 766 O O . GLU B 1 25 ? -4.879 -8.031 -2.006 1 98.81 25 GLU B O 1
ATOM 771 N N . LEU B 1 26 ? -3.326 -9.367 -2.854 1 98.75 26 LEU B N 1
ATOM 772 C CA . LEU B 1 26 ? -2.27 -8.383 -2.66 1 98.75 26 LEU B CA 1
ATOM 773 C C . LEU B 1 26 ? -2.508 -7.152 -3.527 1 98.75 26 LEU B C 1
ATOM 775 O O . LEU B 1 26 ? -2.297 -6.02 -3.082 1 98.75 26 LEU B O 1
ATOM 779 N N . SER B 1 27 ? -2.957 -7.398 -4.695 1 98.75 27 SER B N 1
ATOM 780 C CA . SER B 1 27 ? -3.252 -6.305 -5.617 1 98.75 27 SER B CA 1
ATOM 781 C C . SER B 1 27 ? -4.379 -5.426 -5.086 1 98.75 27 SER B C 1
ATOM 783 O O . SER B 1 27 ? -4.297 -4.199 -5.145 1 98.75 27 SER B O 1
ATOM 785 N N . ASP B 1 28 ? -5.406 -6.031 -4.57 1 98.62 28 ASP B N 1
ATOM 786 C CA . ASP B 1 28 ? -6.523 -5.305 -3.977 1 98.62 28 ASP B CA 1
ATOM 787 C C . ASP B 1 28 ? -6.07 -4.488 -2.768 1 98.62 28 ASP B C 1
ATOM 789 O O . ASP B 1 28 ? -6.469 -3.334 -2.605 1 98.62 28 ASP B O 1
ATOM 793 N N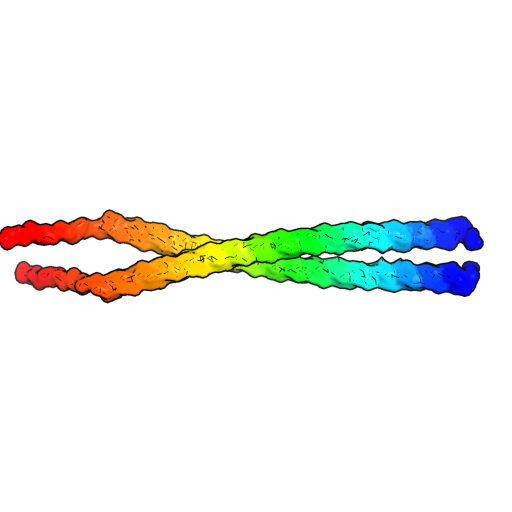 . GLN B 1 29 ? -5.281 -5.047 -1.982 1 98.69 29 GLN B N 1
ATOM 794 C CA . GLN B 1 29 ? -4.754 -4.363 -0.806 1 98.69 29 GLN B CA 1
ATOM 795 C C . GLN B 1 29 ? -3.893 -3.17 -1.202 1 98.69 29 GLN B C 1
ATOM 797 O O . GLN B 1 29 ? -3.986 -2.102 -0.596 1 98.69 29 GLN B O 1
ATOM 802 N N . LEU B 1 30 ? -3.111 -3.35 -2.178 1 98.56 30 LEU B N 1
ATOM 803 C CA . LEU B 1 30 ? -2.254 -2.277 -2.67 1 98.56 30 LEU B CA 1
ATOM 804 C C . LEU B 1 30 ? -3.088 -1.112 -3.193 1 98.56 30 LEU B C 1
ATOM 806 O O . LEU B 1 30 ? -2.779 0.05 -2.918 1 98.56 30 LEU B O 1
ATOM 810 N N . ALA B 1 31 ? -4.102 -1.449 -3.898 1 98.12 31 ALA B N 1
ATOM 811 C CA . ALA B 1 31 ? -5 -0.425 -4.426 1 98.12 31 ALA B CA 1
ATOM 812 C C . ALA B 1 31 ? -5.66 0.359 -3.295 1 98.12 31 ALA B C 1
ATOM 814 O O . ALA B 1 31 ? -5.746 1.588 -3.354 1 98.12 31 ALA B O 1
ATOM 815 N N . GLU B 1 32 ? -6.07 -0.316 -2.289 1 98.06 32 GLU B N 1
ATOM 816 C CA . GLU B 1 32 ? -6.695 0.316 -1.133 1 98.06 32 GLU B CA 1
ATOM 817 C C . GLU B 1 32 ? -5.711 1.22 -0.396 1 98.06 32 GLU B C 1
ATOM 819 O O . GLU B 1 32 ? -6.055 2.34 -0.012 1 98.06 32 GLU B O 1
ATOM 824 N N . GLN B 1 33 ? -4.539 0.737 -0.284 1 97.5 33 GLN B N 1
ATOM 825 C CA . GLN B 1 33 ? -3.508 1.512 0.396 1 97.5 33 GLN B CA 1
ATOM 826 C C . GLN B 1 33 ? -3.154 2.77 -0.392 1 97.5 33 GLN B C 1
ATOM 828 O O . GLN B 1 33 ? -2.898 3.824 0.193 1 97.5 33 GLN B O 1
ATOM 833 N N . TRP B 1 34 ? -3.158 2.645 -1.696 1 97.19 34 TRP B N 1
ATOM 834 C CA . TRP B 1 34 ? -2.893 3.803 -2.543 1 97.19 34 TRP B CA 1
ATOM 835 C C . TRP B 1 34 ? -3.955 4.879 -2.344 1 97.19 34 TRP B C 1
ATOM 837 O O . TRP B 1 34 ? -3.637 6.066 -2.248 1 97.19 34 TRP B O 1
ATOM 847 N N . LYS B 1 35 ? -5.184 4.516 -2.201 1 97.62 35 LYS B N 1
ATOM 848 C CA . LYS B 1 35 ? -6.277 5.449 -1.945 1 97.62 35 LYS B CA 1
ATOM 849 C C . LYS B 1 35 ? -6.098 6.152 -0.604 1 97.62 35 LYS B C 1
ATOM 851 O O . LYS B 1 35 ? -6.285 7.367 -0.504 1 97.62 35 LYS B O 1
ATOM 856 N N . VAL B 1 36 ? -5.715 5.332 0.315 1 97.19 36 VAL B N 1
ATOM 857 C CA . VAL B 1 36 ? -5.508 5.875 1.654 1 97.19 36 VAL B CA 1
ATOM 858 C C . VAL B 1 36 ? -4.359 6.883 1.632 1 97.19 36 VAL B C 1
ATOM 860 O O . VAL B 1 36 ? -4.465 7.965 2.211 1 97.19 36 VAL B O 1
ATOM 863 N N . VAL B 1 37 ? -3.287 6.535 1.016 1 96.69 37 VAL B N 1
ATOM 864 C CA . VAL B 1 37 ? -2.125 7.41 0.913 1 96.69 37 VAL B CA 1
ATOM 865 C C . VAL B 1 37 ? -2.525 8.727 0.252 1 96.69 37 VAL B C 1
ATOM 867 O O . VAL B 1 37 ? -2.191 9.805 0.75 1 96.69 37 VAL B O 1
ATOM 870 N N . GLU B 1 38 ? 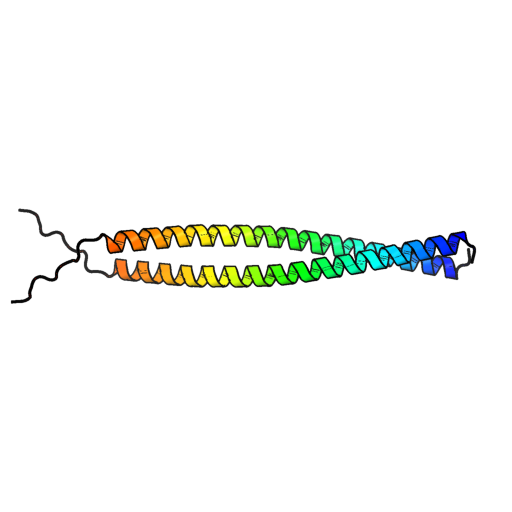-3.271 8.648 -0.77 1 97.25 38 GLU B N 1
ATOM 871 C CA . GLU B 1 38 ? -3.703 9.836 -1.502 1 97.25 38 GLU B CA 1
ATOM 872 C C . GLU B 1 38 ? -4.59 10.727 -0.635 1 97.25 38 GLU B C 1
ATOM 874 O O . GLU B 1 38 ? -4.43 11.945 -0.625 1 97.25 38 GLU B O 1
ATOM 879 N N . GLN B 1 39 ? -5.477 10.148 0.082 1 97.75 39 GLN B N 1
ATOM 880 C CA . GLN B 1 39 ? -6.375 10.891 0.961 1 97.75 39 GLN B CA 1
ATOM 881 C C . GLN B 1 39 ? -5.605 11.57 2.09 1 97.75 39 GLN B C 1
ATOM 883 O O . GLN B 1 39 ? -5.871 12.727 2.424 1 97.75 39 GLN B O 1
ATOM 888 N N . THR B 1 40 ? -4.691 10.867 2.596 1 97.06 40 THR B N 1
ATOM 889 C CA . THR B 1 40 ? -3.906 11.398 3.707 1 97.06 40 THR B CA 1
ATOM 890 C C . THR B 1 40 ? -3.012 12.539 3.24 1 97.06 40 THR B C 1
ATOM 892 O O . THR B 1 40 ? -2.883 13.555 3.928 1 97.06 40 THR B O 1
ATOM 895 N N . ARG B 1 41 ? -2.459 12.344 2.105 1 97.12 41 ARG B N 1
ATOM 896 C CA . ARG B 1 41 ? -1.62 13.383 1.526 1 97.12 41 ARG B CA 1
ATOM 897 C C . ARG B 1 41 ? -2.434 14.641 1.232 1 97.12 41 ARG B C 1
ATOM 899 O O . ARG B 1 41 ? -1.97 15.758 1.47 1 97.12 41 ARG B O 1
ATOM 906 N N . ALA B 1 42 ? -3.645 14.508 0.773 1 97.81 42 ALA B N 1
ATOM 907 C CA . ALA B 1 42 ? -4.523 15.641 0.492 1 97.81 42 ALA B CA 1
ATOM 908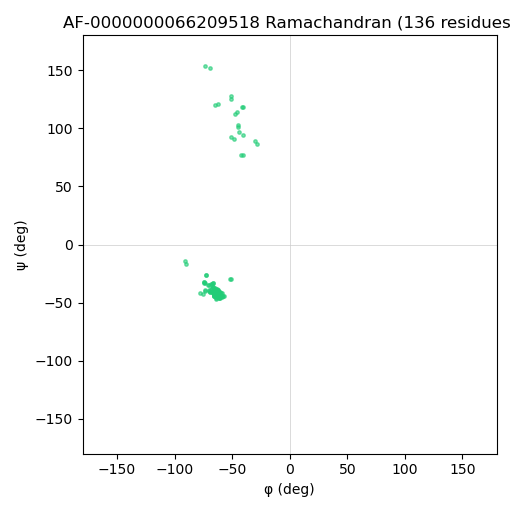 C C . ALA B 1 42 ? -4.883 16.391 1.774 1 97.81 42 ALA B C 1
ATOM 910 O O . ALA B 1 42 ? -4.887 17.625 1.801 1 97.81 42 ALA B O 1
ATOM 911 N N . LYS B 1 43 ? -5.195 15.664 2.787 1 97.5 43 LYS B N 1
ATOM 912 C CA . LYS B 1 43 ? -5.496 16.266 4.086 1 97.5 43 LYS B CA 1
ATOM 913 C C . LYS B 1 43 ? -4.293 17.016 4.641 1 97.5 43 LYS B C 1
ATOM 915 O O . LYS B 1 43 ? -4.434 18.109 5.18 1 97.5 43 LYS B O 1
ATOM 920 N N . LEU B 1 44 ? -3.121 16.484 4.488 1 97.31 44 LEU B N 1
ATOM 921 C CA . LEU B 1 44 ? -1.887 17.109 4.938 1 97.31 44 LEU B CA 1
ATOM 922 C C . LEU B 1 44 ? -1.633 18.406 4.18 1 97.31 44 LEU B C 1
ATOM 924 O O . LEU B 1 44 ? -1.292 19.438 4.781 1 97.31 44 LEU B O 1
ATOM 928 N N . ASP B 1 45 ? -1.828 18.328 2.895 1 96.75 45 ASP B N 1
ATOM 929 C CA . ASP B 1 45 ? -1.634 19.5 2.055 1 96.75 45 ASP B CA 1
ATOM 930 C C . ASP B 1 45 ? -2.598 20.625 2.445 1 96.75 45 ASP B C 1
ATOM 932 O O . ASP B 1 45 ? -2.197 21.781 2.564 1 96.75 45 ASP B O 1
ATOM 936 N N . ARG B 1 46 ? -3.814 20.266 2.629 1 96.5 46 ARG B N 1
ATOM 937 C CA . ARG B 1 46 ? -4.828 21.234 3.021 1 96.5 46 ARG B CA 1
ATOM 938 C C . ARG B 1 46 ? -4.492 21.859 4.371 1 96.5 46 ARG B C 1
ATOM 940 O O . ARG B 1 46 ? -4.598 23.078 4.539 1 96.5 46 ARG B O 1
ATOM 947 N N . LEU B 1 47 ? -4.043 21.125 5.273 1 94.75 47 LEU B N 1
ATOM 948 C CA . LEU B 1 47 ? -3.697 21.625 6.602 1 94.75 47 LEU B CA 1
ATOM 949 C C . LEU B 1 47 ? -2.455 22.5 6.543 1 94.75 47 LEU B C 1
ATOM 951 O O . LEU B 1 47 ? -2.381 23.531 7.223 1 94.75 47 LEU B O 1
ATOM 955 N N . THR B 1 48 ? -1.531 22.094 5.758 1 94.44 48 THR B N 1
ATOM 956 C CA . THR B 1 48 ? -0.307 22.859 5.574 1 94.44 48 THR B CA 1
ATOM 957 C C . THR B 1 48 ? -0.618 24.234 4.996 1 94.44 48 THR B C 1
ATOM 959 O O . THR B 1 48 ? -0.108 25.25 5.48 1 94.44 48 THR B O 1
ATOM 962 N N . GLU B 1 49 ? -1.49 24.266 4.086 1 93.94 49 GLU B N 1
ATOM 963 C CA . GLU B 1 49 ? -1.902 25.531 3.469 1 93.94 49 GLU B CA 1
ATOM 964 C C . GLU B 1 49 ? -2.605 26.438 4.477 1 93.94 49 GLU B C 1
ATOM 966 O O . GLU B 1 49 ? -2.354 27.641 4.516 1 93.94 49 GLU B O 1
ATOM 971 N N . ARG B 1 50 ? -3.424 25.828 5.246 1 89 50 ARG B N 1
ATOM 972 C CA . ARG B 1 50 ? -4.129 26.578 6.277 1 89 50 ARG B CA 1
ATOM 973 C C . ARG B 1 50 ? -3.158 27.156 7.305 1 89 50 ARG B C 1
ATOM 975 O O . ARG B 1 50 ? -3.303 28.297 7.742 1 89 50 ARG B O 1
ATOM 982 N N . PHE B 1 51 ? -2.15 26.422 7.668 1 87.56 51 PHE B N 1
ATOM 983 C CA . PHE B 1 51 ? -1.141 26.844 8.633 1 87.56 51 PHE B CA 1
ATOM 984 C C . PHE B 1 51 ? -0.309 28 8.07 1 87.56 51 PHE B C 1
ATOM 986 O O . PHE B 1 51 ? -0.049 28.984 8.773 1 87.56 51 PHE B O 1
ATOM 993 N N . LEU B 1 52 ? -0.007 27.828 6.836 1 84.94 52 LEU B N 1
ATOM 994 C CA . LEU B 1 52 ? 0.785 28.859 6.184 1 84.94 52 LEU B CA 1
ATOM 995 C C . LEU B 1 52 ? -0.004 30.156 6.074 1 84.94 52 LEU B C 1
ATOM 997 O O . LEU B 1 52 ? 0.546 31.25 6.285 1 84.94 52 LEU B O 1
ATOM 1001 N N . SER B 1 53 ? -1.279 30.109 5.902 1 85.44 53 SER B N 1
ATOM 1002 C CA . SER B 1 53 ? -2.154 31.266 5.824 1 85.44 53 SER B CA 1
ATOM 1003 C C . SER B 1 53 ? -2.291 31.953 7.18 1 85.44 53 SER B C 1
ATOM 1005 O O . SER B 1 53 ? -2.256 33.188 7.27 1 85.44 53 SER B O 1
ATOM 1007 N N . LEU B 1 54 ? -2.293 31.312 8.234 1 79.88 54 LEU B N 1
ATOM 1008 C CA . LEU B 1 54 ? -2.391 31.844 9.594 1 79.88 54 LEU B CA 1
ATOM 1009 C C . LEU B 1 54 ? -1.083 32.5 10.008 1 79.88 54 LEU B C 1
ATOM 1011 O O . LEU B 1 54 ? -1.097 33.562 10.641 1 79.88 54 LEU B O 1
ATOM 1015 N N . GLU B 1 55 ? -0.097 31.906 9.633 1 76.5 55 GLU B N 1
ATOM 1016 C CA . GLU B 1 55 ? 1.218 32.469 9.938 1 76.5 55 GLU B CA 1
ATOM 1017 C C . GLU B 1 55 ? 1.435 33.781 9.211 1 76.5 55 GLU B C 1
ATOM 1019 O O . GLU B 1 55 ? 1.978 34.719 9.781 1 76.5 55 GLU B O 1
ATOM 1024 N N . GLU B 1 56 ? 0.987 33.844 8.055 1 80 56 GLU B N 1
ATOM 1025 C CA . GLU B 1 56 ? 1.104 35.062 7.262 1 80 56 GLU B CA 1
ATOM 1026 C C . GLU B 1 56 ? 0.241 36.156 7.836 1 80 56 GLU B C 1
ATOM 1028 O O . GLU B 1 56 ? 0.662 37.312 7.875 1 80 56 GLU B O 1
ATOM 1033 N N . GLN B 1 57 ? -0.879 35.938 8.406 1 73.62 57 GLN B N 1
ATOM 1034 C CA . GLN B 1 57 ? -1.782 36.906 9.016 1 73.62 57 GLN B CA 1
ATOM 1035 C C . GLN B 1 57 ? -1.236 37.375 10.352 1 73.62 57 GLN B C 1
ATOM 1037 O O . GLN B 1 57 ? -1.394 38.562 10.703 1 73.62 57 GLN B O 1
ATOM 1042 N N . SER B 1 58 ? -0.595 36.625 11.008 1 71.44 58 SER B N 1
ATOM 1043 C CA . SER B 1 58 ? -0.007 37 12.289 1 71.44 58 SER B CA 1
ATOM 1044 C C . SER B 1 58 ? 1.197 37.906 12.094 1 71.44 58 SER B C 1
ATOM 1046 O O . SER B 1 58 ? 1.435 38.812 12.898 1 71.44 58 SER B O 1
ATOM 1048 N N . LEU B 1 59 ? 1.854 37.688 11.086 1 68.19 59 LEU B N 1
ATOM 1049 C CA . LEU B 1 59 ? 3.012 38.531 10.773 1 68.19 59 LEU B CA 1
ATOM 1050 C C . LEU B 1 59 ? 2.576 39.906 10.297 1 68.19 59 LEU B C 1
ATOM 1052 O O . LEU B 1 59 ? 3.275 40.906 10.523 1 68.19 59 LEU B O 1
ATOM 1056 N N . ASP B 1 60 ? 1.502 40.094 9.773 1 62.03 60 ASP B N 1
ATOM 1057 C CA . ASP B 1 60 ? 0.985 41.375 9.266 1 62.03 60 ASP B CA 1
ATOM 1058 C C . ASP B 1 60 ? 0.225 42.125 10.352 1 62.03 60 ASP B C 1
ATOM 1060 O O . ASP B 1 60 ? -0.111 43.312 10.18 1 62.03 60 ASP B O 1
ATOM 1064 N N . ALA B 1 61 ? -0.167 41.594 11.352 1 62.19 61 ALA B N 1
ATOM 1065 C CA . ALA B 1 61 ? -0.857 42.281 12.445 1 62.19 61 ALA B CA 1
ATOM 1066 C C . ALA B 1 61 ? 0.038 43.344 13.086 1 62.19 61 ALA B C 1
ATOM 1068 O O . ALA B 1 61 ? 1.229 43.125 13.305 1 62.19 61 ALA B O 1
ATOM 1069 N N . PRO B 1 62 ? -0.346 44.688 13.117 1 56.28 62 PRO B N 1
ATOM 1070 C CA . PRO B 1 62 ? 0.455 45.781 13.688 1 56.28 62 PRO B CA 1
ATOM 1071 C C . PRO B 1 62 ? 1.01 45.438 15.07 1 56.28 62 PRO B C 1
ATOM 1073 O O . PRO B 1 62 ? 0.371 44.719 15.828 1 56.28 62 PRO B O 1
ATOM 1076 N N . ALA B 1 63 ? 2.398 45.281 15.172 1 53.28 63 ALA B N 1
ATOM 1077 C CA . ALA B 1 63 ? 3.07 45.125 16.453 1 53.28 63 ALA B CA 1
ATOM 1078 C C . ALA B 1 63 ? 2.297 45.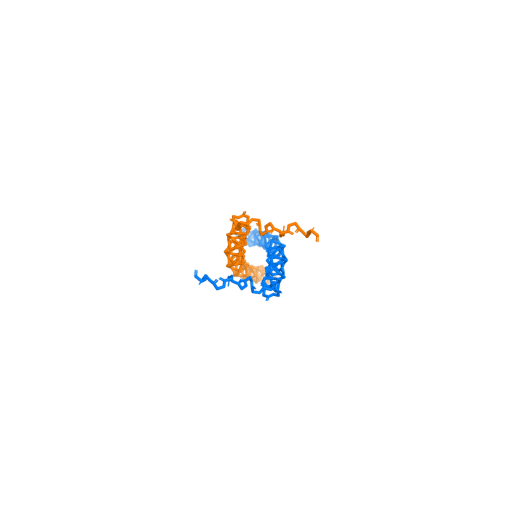812 17.578 1 53.28 63 ALA B C 1
ATOM 1080 O O . ALA B 1 63 ? 1.943 46.969 17.469 1 53.28 63 ALA B O 1
ATOM 1081 N N . ILE B 1 64 ? 1.353 45.219 18.203 1 50.25 64 ILE B N 1
ATOM 1082 C CA . ILE B 1 64 ? 0.834 45.938 19.375 1 50.25 64 ILE B CA 1
ATOM 1083 C C . ILE B 1 64 ? 1.989 46.562 20.156 1 50.25 64 ILE B C 1
ATOM 1085 O O . ILE B 1 64 ? 2.826 45.844 20.703 1 50.25 64 ILE B O 1
ATOM 1089 N N . THR B 1 65 ? 2.566 47.625 19.766 1 49.75 65 THR B N 1
ATOM 1090 C CA . THR B 1 65 ? 3.551 48.406 20.516 1 49.75 65 THR B CA 1
ATOM 1091 C C . THR B 1 65 ? 3.062 48.656 21.938 1 49.75 65 THR B C 1
ATOM 1093 O O . THR B 1 65 ? 1.911 49.062 22.141 1 49.75 65 THR B O 1
ATOM 1096 N N . ARG B 1 66 ? 3.416 47.75 22.891 1 52.09 66 ARG B N 1
ATOM 1097 C CA . ARG B 1 66 ? 3.146 48.094 24.297 1 52.09 66 ARG B CA 1
ATOM 1098 C C . ARG B 1 66 ? 3.459 49.531 24.578 1 52.09 66 ARG B C 1
ATOM 1100 O O . ARG B 1 66 ? 4.496 50.062 24.156 1 52.09 66 ARG B O 1
ATOM 1107 N N . PRO B 1 67 ? 2.457 50.281 24.969 1 54.41 67 PRO B N 1
ATOM 1108 C CA . PRO B 1 67 ? 2.781 51.688 25.328 1 54.41 67 PRO B CA 1
ATOM 1109 C C . PRO B 1 67 ? 3.939 51.781 26.328 1 54.41 67 PRO B C 1
ATOM 1111 O O . PRO B 1 67 ? 4.168 50.844 27.109 1 54.41 67 PRO B O 1
ATOM 1114 N N . PRO B 1 68 ? 4.941 52.5 26.031 1 48.38 68 PRO B N 1
ATOM 1115 C CA . PRO B 1 68 ? 6.039 52.688 26.984 1 48.38 68 PRO B CA 1
ATOM 1116 C C . PRO B 1 68 ? 5.547 52.875 28.422 1 48.38 68 PRO B C 1
ATOM 1118 O O . PRO B 1 68 ? 4.555 53.562 28.641 1 48.38 68 PRO B O 1
ATOM 1121 N N . HIS B 1 69 ? 5.527 51.75 29.094 1 56.03 69 HIS B N 1
ATOM 1122 C CA . HIS B 1 69 ? 5.234 52.062 30.5 1 56.03 69 HIS B CA 1
ATOM 1123 C C . HIS B 1 69 ? 6.047 53.25 31 1 56.03 69 HIS B C 1
ATOM 1125 O O . HIS B 1 69 ? 7.281 53.188 31.016 1 56.03 69 HIS B O 1
ATOM 1131 N N . TYR B 1 70 ? 5.711 54.469 31.188 1 39.69 70 TYR B N 1
ATOM 1132 C CA . TYR B 1 70 ? 6.34 55.5 32 1 39.69 70 TYR B CA 1
ATOM 1133 C C . TYR B 1 70 ? 6.266 55.156 33.5 1 39.69 70 TYR B C 1
ATOM 1135 O O . TYR B 1 70 ? 5.336 54.469 33.938 1 39.69 70 TYR B O 1
#

Solvent-accessible surface area (backbone atoms only — not comparable to full-atom values): 7942 Å² total; per-residue (Å²): 133,54,77,64,57,52,52,52,50,52,52,45,52,51,51,40,52,53,46,51,51,50,42,51,52,48,50,54,50,43,53,54,49,51,53,51,42,52,53,52,51,50,52,40,50,53,50,49,50,52,51,53,53,51,54,56,53,60,69,65,48,76,75,78,69,72,71,78,81,126,133,53,77,65,57,52,51,50,49,52,51,45,51,52,50,40,52,52,46,51,51,49,43,51,53,49,51,52,50,42,53,52,50,50,53,50,41,52,52,51,50,51,52,40,52,54,51,50,51,52,50,54,53,52,54,55,54,60,68,67,48,75,74,80,71,72,71,79,80,127

InterPro domains:
  IPR007236 SlyX [MF_00715] (4-70)
  IPR007236 SlyX [PF04102] (6-70)

Organism: Agrobacterium fabrum (strain C58 / ATCC 33970) (NCBI:txid176299)